Protein AF-A0A849T4W8-F1 (afdb_monomer_lite)

Radius of gyration: 23.75 Å; chains: 1; bounding box: 64×42×55 Å

Sequence (169 aa):
MDAIVKYGEIEFFDPSFKLNGLTSVKRKVVLNILEISTTGEVAEKDRLHWILLTSLPLKNFGDASRVIDYYKKR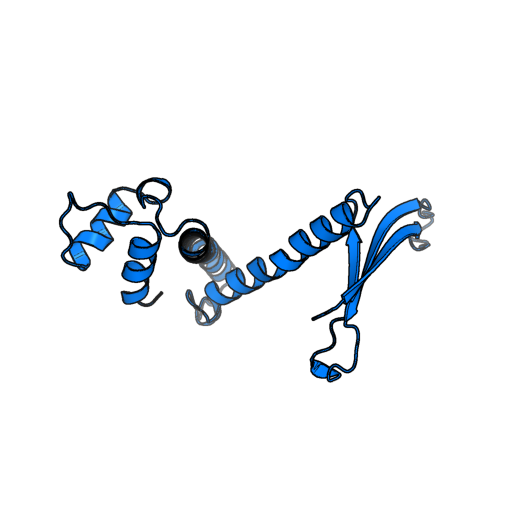WHIENYFKILKDGGCKVERASLRTFERLEKYITLFSVIAWRIYYVKHLAEAAPDEDSSLSFSEEESLVLKIENKISDDQRITIREFYDLSLRWGL

Structure (mmCIF, N/CA/C/O backbone):
data_AF-A0A849T4W8-F1
#
_entry.id   AF-A0A849T4W8-F1
#
loop_
_atom_site.group_PDB
_atom_site.id
_atom_site.type_symbol
_atom_site.label_atom_id
_atom_site.label_alt_id
_atom_site.label_comp_id
_atom_site.label_asym_id
_atom_site.label_entity_id
_atom_site.label_seq_id
_atom_site.pdbx_PDB_ins_code
_atom_site.Cartn_x
_atom_site.Cartn_y
_atom_site.Cartn_z
_atom_site.occupancy
_atom_site.B_iso_or_equiv
_atom_site.auth_seq_id
_atom_site.auth_comp_id
_atom_site.auth_asym_id
_atom_site.auth_atom_id
_atom_site.pdbx_PDB_model_num
ATOM 1 N N . MET A 1 1 ? -9.593 -5.282 -21.339 1.00 56.25 1 MET A N 1
ATOM 2 C CA . MET A 1 1 ? -8.701 -4.237 -21.874 1.00 56.25 1 MET A CA 1
ATOM 3 C C . MET A 1 1 ? -7.449 -4.969 -22.272 1.00 56.25 1 MET A C 1
ATOM 5 O O . MET A 1 1 ? -6.781 -5.508 -21.396 1.00 56.25 1 MET A O 1
ATOM 9 N N . ASP A 1 2 ? -7.233 -5.109 -23.570 1.00 78.56 2 ASP A N 1
ATOM 10 C CA . ASP A 1 2 ? -6.113 -5.890 -24.073 1.00 78.56 2 ASP A CA 1
ATOM 11 C C . ASP A 1 2 ? -4.862 -5.005 -24.075 1.00 78.56 2 ASP A C 1
ATOM 13 O O . ASP A 1 2 ? -4.926 -3.796 -24.317 1.00 78.56 2 ASP A O 1
ATOM 17 N N . ALA A 1 3 ? -3.728 -5.593 -23.710 1.00 86.06 3 ALA A N 1
ATOM 18 C CA . ALA A 1 3 ? -2.453 -4.899 -23.626 1.00 86.06 3 ALA A CA 1
ATOM 19 C C . ALA A 1 3 ? -1.373 -5.742 -24.300 1.00 86.06 3 ALA A C 1
ATOM 21 O O . ALA A 1 3 ? -1.336 -6.963 -24.146 1.00 86.06 3 ALA A O 1
ATOM 22 N N . ILE A 1 4 ? -0.484 -5.083 -25.038 1.00 92.62 4 ILE A N 1
ATOM 23 C CA . ILE A 1 4 ? 0.730 -5.707 -25.559 1.00 92.62 4 ILE A CA 1
ATOM 24 C C . ILE A 1 4 ? 1.813 -5.571 -24.506 1.00 92.62 4 ILE A C 1
ATOM 26 O O . ILE A 1 4 ? 1.997 -4.505 -23.922 1.00 92.62 4 ILE A O 1
ATOM 30 N N . VAL A 1 5 ? 2.548 -6.659 -24.306 1.00 94.44 5 VAL A N 1
ATOM 31 C CA . VAL A 1 5 ? 3.686 -6.723 -23.398 1.00 94.44 5 VAL A CA 1
ATOM 32 C C . VAL A 1 5 ? 4.922 -7.096 -24.205 1.00 94.44 5 VAL A C 1
ATOM 34 O O . VAL A 1 5 ? 4.948 -8.139 -24.858 1.00 94.44 5 VAL A O 1
ATOM 37 N N . LYS A 1 6 ? 5.951 -6.253 -24.156 1.00 94.75 6 LYS A N 1
ATOM 38 C CA . LYS A 1 6 ? 7.270 -6.512 -24.743 1.00 94.75 6 LYS A CA 1
ATOM 39 C C . LYS A 1 6 ? 8.306 -6.505 -23.638 1.00 94.75 6 LYS A C 1
ATOM 41 O O . LYS A 1 6 ? 8.272 -5.635 -22.775 1.00 94.75 6 LYS A O 1
ATOM 46 N N . TYR A 1 7 ? 9.236 -7.444 -23.674 1.00 95.44 7 TYR A N 1
ATOM 47 C CA . TYR A 1 7 ? 10.303 -7.513 -22.690 1.00 95.44 7 TYR A CA 1
ATOM 48 C C . TYR A 1 7 ? 11.639 -7.855 -23.330 1.00 95.44 7 TYR A C 1
ATOM 50 O O . TYR A 1 7 ? 11.696 -8.488 -24.384 1.00 95.44 7 TYR A O 1
ATOM 58 N N . GLY A 1 8 ? 12.710 -7.429 -22.675 1.00 93.81 8 GLY A N 1
ATOM 59 C CA . GLY A 1 8 ? 14.074 -7.684 -23.104 1.00 93.81 8 GLY A CA 1
ATOM 60 C C . GLY A 1 8 ? 15.080 -7.222 -22.063 1.00 93.81 8 GLY A C 1
ATOM 61 O O . GLY A 1 8 ? 14.730 -6.936 -20.918 1.00 93.81 8 GLY A O 1
ATOM 62 N N . GLU A 1 9 ? 16.328 -7.125 -22.489 1.00 94.56 9 GLU A N 1
ATOM 63 C CA . GLU A 1 9 ? 17.444 -6.668 -21.673 1.00 94.56 9 GLU A CA 1
ATOM 64 C C . GLU A 1 9 ? 17.994 -5.364 -22.256 1.00 94.56 9 GLU A C 1
ATOM 66 O O . GLU A 1 9 ? 18.007 -5.170 -23.474 1.00 94.56 9 GLU A O 1
ATOM 71 N N . ILE A 1 10 ? 18.418 -4.454 -21.386 1.00 93.44 10 ILE A N 1
ATOM 72 C CA . ILE A 1 10 ? 19.036 -3.190 -21.764 1.00 93.44 10 ILE A CA 1
ATOM 73 C C . ILE A 1 10 ? 20.317 -2.972 -20.962 1.00 93.44 10 ILE A C 1
ATOM 75 O O . ILE A 1 10 ? 20.408 -3.273 -19.769 1.00 93.44 10 ILE A O 1
ATOM 79 N N . GLU A 1 11 ? 21.316 -2.418 -21.638 1.00 91.25 11 GLU A N 1
ATOM 80 C CA . GLU A 1 11 ? 22.611 -2.104 -21.055 1.00 91.25 11 GLU A CA 1
ATOM 81 C C . GLU A 1 11 ? 22.727 -0.597 -20.818 1.00 91.25 11 GLU A C 1
ATOM 83 O O . GLU A 1 11 ? 22.604 0.210 -21.740 1.00 91.25 11 GLU A O 1
ATOM 88 N N . PHE A 1 12 ? 22.999 -0.219 -19.573 1.00 86.19 12 PHE A N 1
ATOM 89 C CA . PHE A 1 12 ? 23.328 1.138 -19.169 1.00 86.19 12 PHE A CA 1
ATOM 90 C C . PHE A 1 12 ? 24.830 1.269 -18.943 1.00 86.19 12 PHE A C 1
ATOM 92 O O . PHE A 1 12 ? 25.488 0.387 -18.382 1.00 86.19 12 PHE A O 1
ATOM 99 N N . PHE A 1 13 ? 25.363 2.417 -19.340 1.00 82.69 13 PHE A N 1
ATOM 100 C CA . PHE A 1 13 ? 26.735 2.810 -19.061 1.00 82.69 13 PHE A CA 1
ATOM 101 C C . PHE A 1 13 ? 26.709 4.000 -18.112 1.00 82.69 13 PHE A C 1
ATOM 103 O O . PHE A 1 13 ? 25.907 4.916 -18.311 1.00 82.69 13 PHE A O 1
ATOM 110 N N . ASP A 1 14 ? 27.589 3.998 -17.106 1.00 76.12 14 ASP A N 1
ATOM 111 C CA . ASP A 1 14 ? 27.761 5.167 -16.242 1.00 76.12 14 ASP A CA 1
ATOM 112 C C . ASP A 1 14 ? 27.996 6.418 -17.119 1.00 76.12 14 ASP A C 1
ATOM 114 O O . ASP A 1 14 ? 28.856 6.388 -18.015 1.00 76.12 14 ASP A O 1
ATOM 118 N N . PRO A 1 15 ? 27.246 7.515 -16.896 1.00 70.50 15 PRO A N 1
ATOM 119 C CA . PRO A 1 15 ? 27.478 8.759 -17.610 1.00 70.50 15 PRO A CA 1
ATOM 120 C C . PRO A 1 15 ? 28.912 9.230 -17.353 1.00 70.50 15 PRO A C 1
ATOM 122 O O . PRO A 1 15 ? 29.388 9.271 -16.217 1.00 70.50 15 PRO A O 1
ATOM 125 N N . SER A 1 16 ? 29.631 9.551 -18.426 1.00 67.19 16 SER A N 1
ATOM 126 C CA . SER A 1 16 ? 31.029 9.956 -18.328 1.00 67.19 16 SER A CA 1
ATOM 127 C C . SER A 1 16 ? 31.132 11.337 -17.688 1.00 67.19 16 SER A C 1
ATOM 129 O O . SER A 1 16 ? 30.749 12.327 -18.311 1.00 67.19 16 SER A O 1
ATOM 131 N N . PHE A 1 17 ? 31.708 11.415 -16.490 1.00 64.25 17 PHE A N 1
ATOM 132 C CA . PHE A 1 17 ? 31.998 12.685 -15.828 1.00 64.25 17 PHE A CA 1
ATOM 133 C C . PHE A 1 17 ? 33.484 12.787 -15.471 1.00 64.25 17 PHE A C 1
ATOM 135 O O . PHE A 1 17 ? 34.109 11.817 -15.038 1.00 64.25 17 PHE A O 1
ATOM 142 N N . LYS A 1 18 ? 34.055 13.982 -15.664 1.00 58.72 18 LYS A N 1
ATOM 143 C CA . LYS A 1 18 ? 35.391 14.352 -15.178 1.00 58.72 18 LYS A CA 1
ATOM 144 C C . LYS A 1 18 ? 35.219 15.274 -13.976 1.00 58.72 18 LYS A C 1
ATOM 146 O O . LYS A 1 18 ? 34.715 16.381 -14.132 1.00 58.72 18 LYS A O 1
ATOM 151 N N . LEU A 1 19 ? 35.650 14.831 -12.799 1.00 56.28 19 LEU A N 1
ATOM 152 C CA . LEU A 1 19 ? 35.635 15.623 -11.566 1.00 56.28 19 LEU A CA 1
ATOM 153 C C . LEU A 1 19 ? 37.052 15.620 -10.987 1.00 56.28 19 LEU A C 1
ATOM 155 O O . LEU A 1 19 ? 37.582 14.557 -10.688 1.00 56.28 19 LEU A O 1
ATOM 159 N N . ASN A 1 20 ? 37.685 16.796 -10.892 1.00 57.88 20 ASN A N 1
ATOM 160 C CA . ASN A 1 20 ? 39.007 17.018 -10.281 1.00 57.88 20 ASN A CA 1
ATOM 161 C C . ASN A 1 20 ? 40.064 15.932 -10.579 1.00 57.88 20 ASN A C 1
ATOM 163 O O . ASN A 1 20 ? 40.675 15.378 -9.671 1.00 57.88 20 ASN A O 1
ATOM 167 N N . GLY A 1 21 ? 40.268 15.601 -11.859 1.00 62.53 21 GLY A N 1
ATOM 168 C CA . GLY A 1 21 ? 41.302 14.644 -12.281 1.00 62.53 21 GLY A CA 1
ATOM 169 C C . GLY A 1 21 ? 40.968 13.164 -12.046 1.00 62.53 21 GLY A C 1
ATOM 170 O O . GLY A 1 21 ? 41.719 12.302 -12.495 1.00 62.53 21 GLY A O 1
ATOM 171 N N . LEU A 1 22 ? 39.828 12.849 -11.427 1.00 59.78 22 LEU A N 1
ATOM 172 C CA . LEU A 1 22 ? 39.307 11.490 -11.326 1.00 59.78 22 LEU A CA 1
ATOM 173 C C . LEU A 1 22 ? 38.474 11.179 -12.574 1.00 59.78 22 LEU A C 1
ATOM 175 O O . LEU A 1 22 ? 37.509 11.875 -12.903 1.00 59.78 22 LEU A O 1
ATOM 179 N N . THR A 1 23 ? 38.871 10.127 -13.289 1.00 60.97 23 THR A N 1
ATOM 180 C CA . THR A 1 23 ? 38.085 9.577 -14.399 1.00 60.97 23 THR A CA 1
ATOM 181 C C . THR A 1 23 ? 37.092 8.575 -13.824 1.00 60.97 23 THR A C 1
ATOM 183 O O . THR A 1 23 ? 37.500 7.634 -13.145 1.00 60.97 23 THR A O 1
ATOM 186 N N . SER A 1 24 ? 35.795 8.762 -14.083 1.00 65.19 24 SER A N 1
ATOM 187 C CA . SER A 1 24 ? 34.770 7.793 -13.686 1.00 65.19 24 SER A CA 1
ATOM 188 C C . SER A 1 24 ? 35.056 6.427 -14.321 1.00 65.19 24 SER A C 1
ATOM 190 O O . SER A 1 24 ? 35.212 6.334 -15.542 1.00 65.19 24 SER A O 1
ATOM 192 N N . VAL A 1 25 ? 35.088 5.361 -13.519 1.00 69.38 25 VAL A N 1
ATOM 193 C CA . VAL A 1 25 ? 35.129 3.989 -14.042 1.00 69.38 25 VAL A CA 1
ATOM 194 C C . VAL A 1 25 ? 33.832 3.748 -14.811 1.00 69.38 25 VAL A C 1
ATOM 196 O O . VAL A 1 25 ? 32.754 3.865 -14.234 1.00 69.38 25 VAL A O 1
ATOM 199 N N . LYS A 1 26 ? 33.918 3.423 -16.108 1.00 71.19 26 LYS A N 1
ATOM 200 C CA . LYS A 1 26 ? 32.740 3.060 -16.908 1.00 71.19 26 LYS A CA 1
ATOM 201 C C . LYS A 1 26 ? 32.188 1.730 -16.403 1.00 71.19 26 LYS A C 1
ATOM 203 O O . LYS A 1 26 ? 32.635 0.670 -16.837 1.00 71.19 26 LYS A O 1
ATOM 208 N N . ARG A 1 27 ? 31.238 1.774 -15.472 1.00 78.12 27 ARG A N 1
ATOM 209 C CA . ARG A 1 27 ? 30.510 0.578 -15.051 1.00 78.12 27 ARG A CA 1
ATOM 210 C C . ARG A 1 27 ? 29.399 0.298 -16.051 1.00 78.12 27 ARG A C 1
ATOM 212 O O . ARG A 1 27 ? 28.686 1.205 -16.481 1.00 78.12 27 ARG A O 1
ATOM 219 N N . LYS A 1 28 ? 29.305 -0.973 -16.430 1.00 85.44 28 LYS A N 1
ATOM 220 C CA . LYS A 1 28 ? 28.220 -1.524 -17.233 1.00 85.44 28 LYS A CA 1
ATOM 221 C C . LYS A 1 28 ? 27.178 -2.082 -16.271 1.00 85.44 28 LYS A C 1
ATOM 223 O O . LYS A 1 28 ? 27.513 -2.924 -15.440 1.00 85.44 28 LYS A O 1
ATOM 228 N N . VAL A 1 29 ? 25.943 -1.612 -16.381 1.00 89.94 29 VAL A N 1
ATOM 229 C CA . VAL A 1 29 ? 24.806 -2.108 -15.603 1.00 89.94 29 VAL A CA 1
ATOM 230 C C . VAL A 1 29 ? 23.792 -2.682 -16.574 1.00 89.94 29 VAL A C 1
ATOM 232 O O . VAL A 1 29 ? 23.327 -1.990 -17.471 1.00 89.94 29 VAL A O 1
ATOM 235 N N . VAL A 1 30 ? 23.466 -3.955 -16.404 1.00 91.00 30 VAL A N 1
ATOM 236 C CA . VAL A 1 30 ? 22.495 -4.659 -17.241 1.00 91.00 30 VAL A CA 1
ATOM 237 C C . VAL A 1 30 ? 21.202 -4.803 -16.448 1.00 91.00 30 VAL A C 1
ATOM 239 O O . VAL A 1 30 ? 21.235 -5.247 -15.299 1.00 91.00 30 VAL A O 1
ATOM 242 N N . LEU A 1 31 ? 20.080 -4.390 -17.035 1.00 95.00 31 LEU A N 1
ATOM 243 C CA . LEU A 1 31 ? 18.750 -4.500 -16.437 1.00 95.00 31 LEU A CA 1
ATOM 244 C C . LEU A 1 31 ? 17.772 -5.099 -17.439 1.00 95.00 31 LEU A C 1
ATOM 246 O O . LEU A 1 31 ? 17.918 -4.940 -18.648 1.00 95.00 31 LEU A O 1
ATOM 250 N N . ASN A 1 32 ? 16.721 -5.719 -16.921 1.00 96.50 32 ASN A N 1
ATOM 251 C CA . ASN A 1 32 ? 15.592 -6.120 -17.737 1.00 96.50 32 ASN A CA 1
ATOM 252 C C . ASN A 1 32 ? 14.652 -4.930 -17.936 1.00 96.50 32 ASN A C 1
ATOM 254 O O . ASN A 1 32 ? 14.451 -4.113 -17.032 1.00 96.50 32 ASN A O 1
ATOM 258 N N . ILE A 1 33 ? 14.068 -4.846 -19.124 1.00 96.88 33 ILE A N 1
ATOM 259 C CA . ILE A 1 33 ? 13.093 -3.831 -19.505 1.00 96.88 33 ILE A CA 1
ATOM 260 C C . ILE A 1 33 ? 11.788 -4.498 -19.922 1.00 96.88 33 ILE A C 1
ATOM 262 O O . ILE A 1 33 ? 11.778 -5.530 -20.593 1.00 96.88 33 ILE A O 1
ATOM 266 N N . LEU A 1 34 ? 10.685 -3.884 -19.517 1.00 96.81 34 LEU A N 1
ATOM 267 C CA . LEU A 1 34 ? 9.332 -4.298 -19.831 1.00 96.81 34 LEU A CA 1
ATOM 268 C C . LEU A 1 34 ? 8.539 -3.079 -20.305 1.00 96.81 34 LEU A C 1
ATOM 270 O O . LEU A 1 34 ? 8.387 -2.112 -19.565 1.00 96.81 34 LEU A O 1
ATOM 274 N N . GLU A 1 35 ? 8.013 -3.136 -21.520 1.00 96.44 35 GLU A N 1
ATOM 275 C CA . GLU A 1 35 ? 7.088 -2.147 -22.063 1.00 96.44 35 GLU A CA 1
ATOM 276 C C . GLU A 1 35 ? 5.686 -2.760 -22.114 1.00 96.44 35 GLU A C 1
ATOM 278 O O . GLU A 1 35 ? 5.505 -3.838 -22.689 1.00 96.44 35 GLU A O 1
ATOM 283 N N . ILE A 1 36 ? 4.692 -2.080 -21.535 1.00 95.38 36 ILE A N 1
ATOM 284 C CA . ILE A 1 36 ? 3.286 -2.432 -21.739 1.00 95.38 36 ILE A CA 1
ATOM 285 C C . ILE A 1 36 ? 2.487 -1.250 -22.272 1.00 95.38 36 ILE A C 1
ATOM 287 O O . ILE A 1 36 ? 2.600 -0.126 -21.782 1.00 95.38 36 ILE A O 1
ATOM 291 N N . SER A 1 37 ? 1.672 -1.517 -23.286 1.00 94.12 37 SER A N 1
ATOM 292 C CA . SER A 1 37 ? 0.822 -0.527 -23.943 1.00 94.12 37 SER A CA 1
ATOM 293 C C . SER A 1 37 ? -0.570 -1.085 -24.210 1.00 94.12 37 SER A C 1
ATOM 295 O O . SER A 1 37 ? -0.742 -2.266 -24.513 1.00 94.12 37 SER A O 1
ATOM 297 N N . THR A 1 38 ? -1.578 -0.226 -24.081 1.00 93.38 38 THR A N 1
ATOM 298 C CA . THR A 1 38 ? -2.973 -0.569 -24.406 1.00 93.38 38 THR A CA 1
ATOM 299 C C . THR A 1 38 ? -3.130 -0.830 -25.904 1.00 93.38 38 THR A C 1
ATOM 301 O O . THR A 1 38 ? -2.545 -0.107 -26.713 1.00 93.38 38 THR A O 1
ATOM 304 N N . THR A 1 39 ? -3.941 -1.819 -26.286 1.00 87.06 39 THR A N 1
ATOM 305 C CA . THR A 1 39 ? -4.307 -2.070 -27.689 1.00 87.06 39 THR A CA 1
ATOM 306 C C . THR A 1 39 ? -5.720 -1.603 -28.031 1.00 87.06 39 THR A C 1
ATOM 308 O O . THR A 1 39 ? -6.575 -1.441 -27.161 1.00 87.06 39 THR A O 1
ATOM 311 N N . GLY A 1 40 ? -5.967 -1.406 -29.3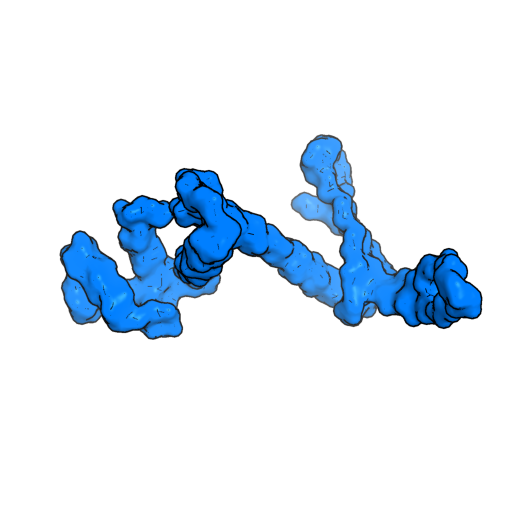30 1.00 83.38 40 GLY A N 1
ATOM 312 C CA . GLY A 1 40 ? -7.272 -1.017 -29.868 1.00 83.38 40 GLY A CA 1
ATOM 313 C C . GLY A 1 40 ? -7.567 0.483 -29.792 1.00 83.38 40 GLY A C 1
ATOM 314 O O . GLY A 1 40 ? -6.719 1.303 -29.428 1.00 83.38 40 GLY A O 1
ATOM 315 N N . GLU A 1 41 ? -8.791 0.851 -30.169 1.00 81.94 41 GLU A N 1
ATOM 316 C CA . GLU A 1 41 ? -9.271 2.234 -30.128 1.00 81.94 41 GLU A CA 1
ATOM 317 C C . GLU A 1 41 ? -9.740 2.604 -28.719 1.00 81.94 41 GLU A C 1
ATOM 319 O O . GLU A 1 41 ? -10.923 2.577 -28.388 1.00 81.94 41 GLU A O 1
ATOM 324 N N . VAL A 1 42 ? -8.775 2.949 -27.869 1.00 85.06 42 VAL A N 1
ATOM 325 C CA . VAL A 1 42 ? -9.025 3.554 -26.557 1.00 85.06 42 VAL A CA 1
ATOM 326 C C . VAL A 1 42 ? -8.778 5.057 -26.648 1.00 85.06 42 VAL A C 1
ATOM 328 O O . VAL A 1 42 ? -7.799 5.490 -27.274 1.00 85.06 42 VAL A O 1
ATOM 331 N N . ALA A 1 43 ? -9.668 5.842 -26.028 1.00 86.25 43 ALA A N 1
ATOM 332 C CA . ALA A 1 43 ? -9.521 7.288 -25.904 1.00 86.25 43 ALA A CA 1
ATOM 333 C C . ALA A 1 43 ? -8.145 7.625 -25.318 1.00 86.25 43 ALA A C 1
ATOM 335 O O . ALA A 1 43 ? -7.674 6.957 -24.403 1.00 86.25 43 ALA A O 1
ATOM 336 N N . GLU A 1 44 ? -7.494 8.662 -25.838 1.00 84.69 44 GLU A N 1
ATOM 337 C CA . GLU A 1 44 ? -6.100 8.979 -25.503 1.00 84.69 44 GLU A CA 1
ATOM 338 C C . GLU A 1 44 ? -5.853 9.108 -23.992 1.00 84.69 44 GLU A C 1
ATOM 340 O O . GLU A 1 44 ? -4.877 8.569 -23.481 1.00 84.69 44 GLU A O 1
ATOM 345 N N . LYS A 1 45 ? -6.794 9.722 -23.265 1.00 88.69 45 LYS A N 1
ATOM 346 C CA . LYS A 1 45 ? -6.746 9.887 -21.802 1.00 88.69 45 LYS A CA 1
ATOM 347 C C . LYS A 1 45 ? -6.727 8.568 -21.011 1.00 88.69 45 LYS A C 1
ATOM 349 O O . LYS A 1 45 ? -6.291 8.558 -19.867 1.00 88.69 45 LYS A O 1
ATOM 354 N N . ASP A 1 46 ? -7.219 7.487 -21.610 1.00 86.62 46 ASP A N 1
ATOM 355 C CA . ASP A 1 46 ? -7.366 6.171 -20.985 1.00 86.62 46 ASP A CA 1
ATOM 356 C C . ASP A 1 46 ? -6.295 5.185 -21.496 1.00 86.62 46 ASP A C 1
ATOM 358 O O . ASP A 1 46 ? -6.270 4.020 -21.095 1.00 86.62 46 ASP A O 1
ATOM 362 N N . ARG A 1 47 ? -5.388 5.628 -22.385 1.00 89.44 47 ARG A N 1
ATOM 363 C CA . ARG A 1 47 ? -4.288 4.795 -22.883 1.00 89.44 47 ARG A CA 1
ATOM 364 C C . ARG A 1 47 ? -3.216 4.632 -21.814 1.00 89.44 47 ARG A C 1
ATOM 366 O O . ARG A 1 47 ? -2.548 5.580 -21.415 1.00 89.44 47 ARG A O 1
ATOM 373 N N . LEU A 1 48 ? -2.992 3.386 -21.416 1.00 91.19 48 LEU A N 1
ATOM 374 C CA . LEU A 1 48 ? -1.867 3.002 -20.578 1.00 91.19 48 LEU A CA 1
ATOM 375 C C . LEU A 1 48 ? -0.608 2.811 -21.427 1.00 91.19 48 LEU A C 1
ATOM 377 O O . LEU A 1 48 ? -0.641 2.051 -22.400 1.00 91.19 48 LEU A O 1
ATOM 381 N N . HIS A 1 49 ? 0.499 3.429 -21.015 1.00 94.19 49 HIS A N 1
ATOM 382 C CA . HIS A 1 49 ? 1.845 3.137 -21.511 1.00 94.19 49 HIS A CA 1
ATOM 383 C C . HIS A 1 49 ? 2.831 3.142 -20.343 1.00 94.19 49 HIS A C 1
ATOM 385 O O . HIS A 1 49 ? 3.028 4.167 -19.692 1.00 94.19 49 HIS A O 1
ATOM 391 N N . TRP A 1 50 ? 3.415 1.984 -20.047 1.00 96.25 50 TRP A N 1
ATOM 392 C CA . TRP A 1 50 ? 4.395 1.802 -18.978 1.00 96.25 50 TRP A CA 1
ATOM 393 C C . TRP A 1 50 ? 5.698 1.257 -19.544 1.00 96.25 50 TRP A C 1
ATOM 395 O O . TRP A 1 50 ? 5.689 0.285 -20.294 1.00 96.25 50 TRP A O 1
ATOM 405 N N . ILE A 1 51 ? 6.815 1.843 -19.117 1.00 96.62 51 ILE A N 1
ATOM 406 C CA . ILE A 1 51 ? 8.162 1.310 -19.327 1.00 96.62 51 ILE A CA 1
ATOM 407 C C . ILE A 1 51 ? 8.760 1.060 -17.947 1.00 96.62 51 ILE A C 1
ATOM 409 O O . ILE A 1 51 ? 8.959 1.991 -17.167 1.00 96.62 51 ILE A O 1
ATOM 413 N N . LEU A 1 52 ? 9.012 -0.205 -17.633 1.00 97.00 52 LEU A N 1
ATOM 414 C CA . LEU A 1 52 ? 9.492 -0.656 -16.336 1.00 97.00 52 LEU A CA 1
ATOM 415 C C . LEU A 1 52 ? 10.895 -1.238 -16.488 1.00 97.00 52 LEU A C 1
ATOM 417 O O . LEU A 1 52 ? 11.122 -2.121 -17.312 1.00 97.00 52 LEU A O 1
ATOM 421 N N . LEU A 1 53 ? 11.823 -0.759 -15.664 1.00 96.56 53 LEU A N 1
ATOM 422 C CA . LEU A 1 53 ? 13.159 -1.331 -15.518 1.00 96.56 53 LEU A CA 1
ATOM 423 C C . LEU A 1 53 ? 13.191 -2.190 -14.258 1.00 96.56 53 LEU A C 1
ATOM 425 O O . LEU A 1 53 ? 12.689 -1.780 -13.210 1.00 96.56 53 LEU A O 1
ATOM 429 N N . THR A 1 54 ? 13.774 -3.381 -14.346 1.00 95.94 54 THR A N 1
ATOM 430 C CA . THR A 1 54 ? 13.820 -4.315 -13.221 1.00 95.94 54 THR A CA 1
ATOM 431 C C . THR A 1 54 ? 15.089 -5.157 -13.221 1.00 95.94 54 THR A C 1
ATOM 433 O O . THR A 1 54 ? 15.632 -5.506 -14.266 1.00 95.94 54 THR A O 1
ATOM 436 N N . SER A 1 55 ? 15.561 -5.503 -12.026 1.00 95.06 55 SER A N 1
ATOM 437 C CA . SER A 1 55 ? 16.607 -6.509 -11.820 1.00 95.06 55 SER A CA 1
ATOM 438 C C . SER A 1 55 ? 16.045 -7.931 -11.713 1.00 95.06 55 SER A C 1
ATOM 440 O O . SER A 1 55 ? 16.812 -8.891 -11.652 1.00 95.06 55 SER A O 1
ATOM 442 N N . LEU A 1 56 ? 14.716 -8.089 -11.672 1.00 95.81 56 LEU A N 1
ATOM 443 C CA . LEU A 1 56 ? 14.072 -9.398 -11.597 1.00 95.81 56 LEU A CA 1
ATOM 444 C C . LEU A 1 56 ? 14.266 -10.174 -12.908 1.00 95.81 56 LEU A C 1
ATOM 446 O O . LEU A 1 56 ? 14.244 -9.552 -13.971 1.00 95.81 56 LEU A O 1
ATOM 450 N N . PRO A 1 57 ? 14.414 -11.513 -12.865 1.00 93.19 57 PRO A N 1
ATOM 451 C CA . PRO A 1 57 ? 14.502 -12.331 -14.072 1.00 93.19 57 PRO A CA 1
ATOM 452 C C . PRO A 1 57 ? 13.291 -12.125 -14.987 1.00 93.19 57 PRO A C 1
ATOM 454 O O . PRO A 1 57 ? 12.162 -12.092 -14.500 1.00 93.19 57 PRO A O 1
ATOM 457 N N . LEU A 1 58 ? 13.530 -12.021 -16.298 1.00 94.69 58 LEU A N 1
ATOM 458 C CA . LEU A 1 58 ? 12.496 -11.727 -17.292 1.00 94.69 58 LEU A CA 1
ATOM 459 C C . LEU A 1 58 ? 12.671 -12.597 -18.548 1.00 94.69 58 LEU A C 1
ATOM 461 O O . LEU A 1 58 ? 13.064 -12.115 -19.607 1.00 94.69 58 LEU A O 1
ATOM 465 N N . LYS A 1 59 ? 12.440 -13.912 -18.420 1.00 92.50 59 LYS A N 1
ATOM 466 C CA . LYS A 1 59 ? 12.719 -14.883 -19.499 1.00 92.50 59 LYS A CA 1
ATOM 467 C C . LYS A 1 59 ? 11.490 -15.244 -20.326 1.00 92.50 59 LYS A C 1
ATOM 469 O O . LYS A 1 59 ? 11.613 -15.660 -21.475 1.00 92.50 59 LYS A O 1
ATOM 474 N N . ASN A 1 60 ? 10.308 -15.139 -19.734 1.00 94.38 60 ASN A N 1
ATOM 475 C CA . ASN A 1 60 ? 9.046 -15.520 -20.353 1.00 94.38 60 ASN A CA 1
ATOM 476 C C . ASN A 1 60 ? 7.919 -14.571 -19.924 1.00 94.38 60 ASN A C 1
ATOM 478 O O . ASN A 1 60 ? 8.076 -13.743 -19.026 1.00 94.38 60 ASN A O 1
ATOM 482 N N . PHE A 1 61 ? 6.754 -14.726 -20.548 1.00 93.44 61 PHE A N 1
ATOM 483 C CA . PHE A 1 61 ? 5.578 -13.920 -20.236 1.00 93.44 61 PHE A CA 1
ATOM 484 C C . PHE A 1 61 ? 5.113 -14.046 -18.772 1.00 93.44 61 PHE A C 1
ATOM 486 O O . PHE A 1 61 ? 4.648 -13.068 -18.195 1.00 93.44 61 PHE A O 1
ATOM 493 N N . GLY A 1 62 ? 5.269 -15.213 -18.139 1.00 95.44 62 GLY A N 1
ATOM 494 C CA . GLY A 1 62 ? 4.927 -15.400 -16.725 1.00 95.44 62 GLY A CA 1
ATOM 495 C C . GLY A 1 62 ? 5.788 -14.541 -15.794 1.00 95.44 62 GLY A C 1
ATOM 496 O O . GLY A 1 62 ? 5.277 -13.944 -14.847 1.00 95.44 62 GLY A O 1
ATOM 497 N N . ASP A 1 63 ? 7.079 -14.405 -16.101 1.00 95.94 63 ASP A N 1
ATOM 498 C CA . ASP A 1 63 ? 7.966 -13.484 -15.387 1.00 95.94 63 ASP A CA 1
ATOM 499 C C . ASP A 1 63 ? 7.543 -12.024 -15.591 1.00 95.94 63 ASP A C 1
ATOM 501 O O . ASP A 1 63 ? 7.479 -11.257 -14.628 1.00 95.94 63 ASP A O 1
ATOM 505 N N . ALA A 1 64 ? 7.186 -11.653 -16.824 1.00 95.38 64 ALA A N 1
ATOM 506 C CA . ALA A 1 64 ? 6.681 -10.319 -17.136 1.00 95.38 64 ALA A CA 1
ATOM 507 C C . ALA A 1 64 ? 5.397 -10.001 -16.360 1.00 95.38 64 ALA A C 1
ATOM 509 O O . ALA A 1 64 ? 5.303 -8.944 -15.737 1.00 95.38 64 ALA A O 1
ATOM 510 N N . SER A 1 65 ? 4.451 -10.943 -16.309 1.00 95.00 65 SER A N 1
ATOM 511 C CA . SER A 1 65 ? 3.226 -10.816 -15.514 1.00 95.00 65 SER A CA 1
ATOM 512 C C . SER A 1 65 ? 3.534 -10.578 -14.036 1.00 95.00 65 SER A C 1
ATOM 514 O O . SER A 1 65 ? 2.943 -9.691 -13.425 1.00 95.00 65 SER A O 1
ATOM 516 N N . ARG A 1 66 ? 4.513 -11.292 -13.464 1.00 96.38 66 ARG A N 1
ATOM 517 C CA . ARG A 1 66 ? 4.930 -11.099 -12.066 1.00 96.38 66 ARG A CA 1
ATOM 518 C C . ARG A 1 66 ? 5.449 -9.683 -11.809 1.00 96.38 66 ARG A C 1
ATOM 520 O O . ARG A 1 66 ? 5.085 -9.070 -10.807 1.00 96.38 66 ARG A O 1
ATOM 527 N N . VAL A 1 67 ? 6.284 -9.152 -12.706 1.00 96.81 67 VAL A N 1
ATOM 528 C CA . VAL A 1 67 ? 6.798 -7.773 -12.604 1.00 96.81 67 VAL A CA 1
ATOM 529 C C . VAL A 1 67 ? 5.650 -6.764 -12.664 1.00 96.81 67 VAL A C 1
ATOM 531 O O . VAL A 1 67 ? 5.612 -5.838 -11.854 1.00 96.81 67 VAL A O 1
ATOM 534 N N . ILE A 1 68 ? 4.682 -6.969 -13.563 1.00 95.44 68 ILE A N 1
ATOM 535 C CA . ILE A 1 68 ? 3.476 -6.132 -13.660 1.00 95.44 68 ILE A CA 1
ATOM 536 C C . ILE A 1 68 ? 2.678 -6.194 -12.355 1.00 95.44 68 ILE A C 1
ATOM 538 O O . ILE A 1 68 ? 2.296 -5.154 -11.822 1.00 95.44 68 ILE A O 1
ATOM 542 N N . ASP A 1 69 ? 2.470 -7.383 -11.791 1.00 95.25 69 ASP A N 1
ATOM 543 C CA . ASP A 1 69 ? 1.733 -7.563 -10.538 1.00 95.25 69 ASP A CA 1
ATOM 544 C C . ASP A 1 69 ? 2.438 -6.950 -9.326 1.00 95.25 69 ASP A C 1
ATOM 546 O O . ASP A 1 69 ? 1.775 -6.557 -8.361 1.00 95.25 69 ASP A O 1
ATOM 550 N N . TYR A 1 70 ? 3.767 -6.847 -9.343 1.00 95.50 70 TYR A N 1
ATOM 551 C CA . TYR A 1 70 ? 4.508 -6.060 -8.359 1.00 95.50 70 TYR A CA 1
ATOM 552 C C . TYR A 1 70 ? 4.359 -4.563 -8.606 1.00 95.50 70 TYR A C 1
ATOM 554 O O . TYR A 1 70 ? 4.086 -3.821 -7.667 1.00 95.50 70 TYR A O 1
ATOM 562 N N . TYR A 1 71 ? 4.461 -4.101 -9.850 1.00 95.81 71 TYR A N 1
ATOM 563 C CA . TYR A 1 71 ? 4.323 -2.678 -10.151 1.00 95.81 71 TYR A CA 1
ATOM 564 C C . TYR A 1 71 ? 2.910 -2.148 -9.866 1.00 95.81 71 TYR A C 1
ATOM 566 O O . TYR A 1 71 ? 2.757 -1.045 -9.346 1.00 95.81 71 TYR A O 1
ATOM 574 N N . LYS A 1 72 ? 1.868 -2.959 -10.087 1.00 93.75 72 LYS A N 1
ATOM 575 C CA . LYS A 1 72 ? 0.479 -2.633 -9.717 1.00 93.75 72 LYS A CA 1
ATOM 576 C C . LYS A 1 72 ? 0.315 -2.337 -8.223 1.00 93.75 72 LYS A C 1
ATOM 578 O O . LYS A 1 72 ? -0.530 -1.527 -7.852 1.00 93.75 72 LYS A O 1
ATOM 583 N N . LYS A 1 73 ? 1.157 -2.927 -7.367 1.00 93.62 73 LYS A N 1
ATOM 584 C CA . LYS A 1 73 ? 1.177 -2.672 -5.917 1.00 93.62 73 LYS A CA 1
ATOM 585 C C . LYS A 1 73 ? 1.786 -1.310 -5.552 1.00 93.62 73 LYS A C 1
ATOM 587 O O . LYS A 1 73 ? 1.656 -0.887 -4.407 1.00 93.62 73 LYS A O 1
ATOM 592 N N . ARG A 1 74 ? 2.395 -0.572 -6.494 1.00 94.81 74 ARG A N 1
ATOM 593 C CA . ARG A 1 74 ? 2.976 0.763 -6.240 1.00 94.81 74 ARG A CA 1
ATOM 594 C C . ARG A 1 74 ? 1.964 1.724 -5.614 1.00 94.81 74 ARG A C 1
ATOM 596 O O . ARG A 1 74 ? 2.340 2.514 -4.758 1.00 94.81 74 ARG A O 1
ATOM 603 N N . TRP A 1 75 ? 0.687 1.624 -5.984 1.00 92.12 75 TRP A N 1
ATOM 604 C CA . TRP A 1 75 ? -0.368 2.511 -5.483 1.00 92.12 75 TRP A CA 1
ATOM 605 C C . TRP A 1 75 ? -0.596 2.422 -3.963 1.00 92.12 75 TRP A C 1
ATOM 607 O O . TRP A 1 75 ? -1.105 3.361 -3.354 1.00 92.12 75 TRP A O 1
ATOM 617 N N . HIS A 1 76 ? -0.180 1.330 -3.310 1.00 93.50 76 HIS A N 1
ATOM 618 C CA . HIS A 1 76 ? -0.320 1.177 -1.859 1.00 93.50 76 HIS A CA 1
ATOM 619 C C . HIS A 1 76 ? 0.369 2.302 -1.071 1.00 93.50 76 HIS A C 1
ATOM 621 O O . HIS A 1 76 ? -0.179 2.758 -0.068 1.00 93.50 76 HIS A O 1
ATOM 627 N N . ILE A 1 77 ? 1.512 2.812 -1.548 1.00 94.25 77 ILE A N 1
ATOM 628 C CA . ILE A 1 77 ? 2.199 3.929 -0.882 1.00 94.25 77 ILE A CA 1
ATOM 629 C C . ILE A 1 77 ? 1.396 5.234 -0.971 1.00 94.25 77 ILE A C 1
ATOM 631 O O . ILE A 1 77 ? 1.391 6.027 -0.033 1.00 94.25 77 ILE A O 1
ATOM 635 N N . GLU A 1 78 ? 0.666 5.442 -2.068 1.00 94.38 78 GLU A N 1
ATOM 636 C CA . GLU A 1 78 ? -0.185 6.619 -2.253 1.00 94.38 78 GLU A CA 1
ATOM 637 C C . GLU A 1 78 ? -1.401 6.556 -1.327 1.00 94.38 78 GLU A C 1
ATOM 639 O O . GLU A 1 78 ? -1.746 7.550 -0.692 1.00 94.38 78 GLU A O 1
ATOM 644 N N . ASN A 1 79 ? -1.994 5.369 -1.161 1.00 92.62 79 ASN A N 1
ATOM 645 C CA . ASN A 1 79 ? -3.050 5.145 -0.174 1.00 92.62 79 ASN A CA 1
ATOM 646 C C . ASN A 1 79 ? -2.562 5.410 1.259 1.00 92.62 79 ASN A C 1
ATOM 648 O O . ASN A 1 79 ? -3.261 6.078 2.020 1.00 92.62 79 ASN A O 1
ATOM 652 N N . TYR A 1 80 ? -1.360 4.946 1.614 1.00 94.94 80 TYR A N 1
ATOM 653 C CA . TYR A 1 80 ? -0.745 5.248 2.908 1.00 94.94 80 TYR A CA 1
ATOM 654 C C . TYR A 1 80 ? -0.569 6.762 3.116 1.00 94.94 80 TYR A C 1
ATOM 656 O O . TYR A 1 80 ? -1.025 7.307 4.122 1.00 94.94 80 TYR A O 1
ATOM 664 N N . PHE A 1 81 ? 0.021 7.474 2.148 1.00 94.88 81 PHE A N 1
ATOM 665 C CA . PHE A 1 81 ? 0.207 8.923 2.264 1.00 94.88 81 PHE A CA 1
ATOM 666 C C . PHE A 1 81 ? -1.111 9.694 2.269 1.00 94.88 81 PHE A C 1
ATOM 668 O O . PHE A 1 81 ? -1.208 10.715 2.947 1.00 94.88 81 PHE A O 1
ATOM 675 N N . LYS A 1 82 ? -2.141 9.204 1.571 1.00 93.50 82 LYS A N 1
ATOM 676 C CA . LYS A 1 82 ? -3.487 9.774 1.638 1.00 93.50 82 LYS A CA 1
ATOM 677 C C . LYS A 1 82 ? -4.050 9.686 3.055 1.00 93.50 82 LYS A C 1
ATOM 679 O O . LYS A 1 82 ? -4.571 10.684 3.534 1.00 93.50 82 LYS A O 1
ATOM 684 N N . ILE A 1 83 ? -3.911 8.542 3.730 1.00 93.88 83 ILE A N 1
ATOM 685 C CA . ILE A 1 83 ? -4.349 8.361 5.126 1.00 93.88 83 ILE A CA 1
ATOM 686 C C . ILE A 1 83 ? -3.565 9.279 6.069 1.00 93.88 83 ILE A C 1
ATOM 688 O O . ILE A 1 83 ? -4.163 9.937 6.916 1.00 93.88 83 ILE A O 1
ATOM 692 N N . LEU A 1 84 ? -2.240 9.361 5.909 1.00 94.88 84 LEU A N 1
ATOM 693 C CA . LEU A 1 84 ? -1.389 10.210 6.747 1.00 94.88 84 LEU A CA 1
ATOM 694 C C . LEU A 1 84 ? -1.743 11.700 6.607 1.00 94.88 84 LEU A C 1
ATOM 696 O O . LEU A 1 84 ? -1.787 12.432 7.595 1.00 94.88 84 LEU A O 1
ATOM 700 N N . LYS A 1 85 ? -2.006 12.150 5.380 1.00 91.12 85 LYS A N 1
ATOM 701 C CA . LYS A 1 85 ? -2.393 13.526 5.059 1.00 91.12 85 LYS A CA 1
ATOM 702 C C . LYS A 1 85 ? -3.908 13.692 5.205 1.00 91.12 85 LYS A C 1
ATOM 704 O O . LYS A 1 85 ? -4.473 13.358 6.239 1.00 91.12 85 LYS A O 1
ATOM 709 N N . ASP A 1 86 ? -4.590 14.216 4.196 1.00 81.81 86 ASP A N 1
ATOM 710 C CA . ASP A 1 86 ? -5.975 14.678 4.321 1.00 81.81 86 ASP A CA 1
ATOM 711 C C . ASP A 1 86 ? -7.041 13.584 4.485 1.00 81.81 86 ASP A C 1
ATOM 713 O O . ASP A 1 86 ? -8.173 13.889 4.862 1.00 81.81 86 ASP A O 1
ATOM 717 N N . GLY A 1 87 ? -6.707 12.324 4.211 1.00 77.25 87 GLY A N 1
ATOM 718 C CA . GLY A 1 87 ? -7.645 11.202 4.204 1.00 77.25 87 GLY A CA 1
ATOM 719 C C . GLY A 1 87 ? -7.923 10.558 5.560 1.00 77.25 87 GLY A C 1
ATOM 720 O O . GLY A 1 87 ? -8.826 9.737 5.612 1.00 77.25 87 GLY A O 1
ATOM 721 N N . GLY A 1 88 ? -7.183 10.906 6.618 1.00 81.69 88 GLY A N 1
ATOM 722 C CA . GLY A 1 88 ? -7.385 10.350 7.963 1.00 81.69 88 GLY A CA 1
ATOM 723 C C . GLY A 1 88 ? -6.729 11.203 9.049 1.00 81.69 88 GLY A C 1
ATOM 724 O O . GLY A 1 88 ? -7.384 12.022 9.695 1.00 81.69 88 GLY A O 1
ATOM 725 N N . CYS A 1 89 ? -5.411 11.067 9.209 1.00 88.19 89 CYS A N 1
ATOM 726 C CA . CYS A 1 89 ? -4.638 11.699 10.283 1.00 88.19 89 CYS A CA 1
ATOM 727 C C . CYS A 1 89 ? -4.518 13.228 10.161 1.00 88.19 89 CYS A C 1
ATOM 729 O O . CYS A 1 89 ? -4.300 13.903 11.165 1.00 88.19 89 CYS A O 1
ATOM 731 N N . LYS A 1 90 ? -4.670 13.783 8.951 1.00 89.88 90 LYS A N 1
ATOM 732 C CA . LYS A 1 90 ? -4.687 15.229 8.654 1.00 89.88 90 LYS A CA 1
ATOM 733 C C . LYS A 1 90 ? -3.460 15.959 9.194 1.00 89.88 90 LYS A C 1
ATOM 735 O O . LYS A 1 90 ? -3.569 17.098 9.652 1.00 89.88 90 LYS A O 1
ATOM 740 N N . VAL A 1 91 ? -2.285 15.324 9.112 1.00 91.44 91 VAL A N 1
ATOM 741 C CA . VAL A 1 91 ? -1.064 15.850 9.748 1.00 91.44 91 VAL A CA 1
ATOM 742 C C . VAL A 1 91 ? -0.656 17.232 9.238 1.00 91.44 91 VAL A C 1
ATOM 744 O O . VAL A 1 91 ? -0.044 18.004 9.968 1.00 91.44 91 VAL A O 1
ATOM 747 N N . GLU A 1 92 ? -1.044 17.577 8.009 1.00 89.06 92 GLU A N 1
ATOM 748 C CA . GLU A 1 92 ? -0.747 18.866 7.374 1.00 89.06 92 GLU A CA 1
ATOM 749 C C . GLU A 1 92 ? -1.537 20.040 7.989 1.00 89.06 92 GLU A C 1
ATOM 751 O O . GLU A 1 92 ? -1.198 21.197 7.759 1.00 89.06 92 GLU A O 1
ATOM 756 N N . ARG A 1 93 ? -2.554 19.772 8.825 1.00 89.38 93 ARG A N 1
ATOM 757 C CA . ARG A 1 93 ? -3.320 20.807 9.548 1.00 89.38 93 ARG A CA 1
ATOM 758 C C . ARG A 1 93 ? -2.668 21.249 10.857 1.00 89.38 93 ARG A C 1
ATOM 760 O O . ARG A 1 93 ? -3.152 22.181 11.499 1.00 89.38 93 ARG A O 1
ATOM 767 N N . ALA A 1 94 ? -1.612 20.570 11.293 1.00 86.75 94 ALA A N 1
ATOM 768 C CA . ALA A 1 94 ? -0.952 20.884 12.548 1.00 86.75 94 ALA A CA 1
ATOM 769 C C . ALA A 1 94 ? -0.120 22.172 12.423 1.00 86.75 94 ALA A C 1
ATOM 771 O O . ALA A 1 94 ? 0.908 22.207 11.754 1.00 86.75 94 ALA A O 1
ATOM 772 N N . SER A 1 95 ? -0.517 23.229 13.133 1.00 86.88 95 SER A N 1
ATOM 773 C CA . SER A 1 95 ? 0.208 24.512 13.174 1.00 86.88 95 SER A CA 1
ATOM 774 C C . SER A 1 95 ? 1.389 24.495 14.158 1.00 86.88 95 SER A C 1
ATOM 776 O O . SER A 1 95 ? 1.493 25.342 15.052 1.00 86.88 95 SER A O 1
ATOM 778 N N . LEU A 1 96 ? 2.279 23.507 14.034 1.00 88.31 96 LEU A N 1
ATOM 779 C CA . LEU A 1 96 ? 3.481 23.398 14.864 1.00 88.31 96 LEU A CA 1
ATOM 780 C C . LEU A 1 96 ? 4.573 24.345 14.344 1.00 88.31 96 LEU A C 1
ATOM 782 O O . LEU A 1 96 ? 4.875 24.377 13.159 1.00 88.31 96 LEU A O 1
ATOM 786 N N . ARG A 1 97 ? 5.168 25.137 15.246 1.00 89.81 97 ARG A N 1
ATOM 787 C CA . ARG A 1 97 ? 6.073 26.251 14.893 1.00 89.81 97 ARG A CA 1
ATOM 788 C C . ARG A 1 97 ? 7.567 25.905 14.896 1.00 89.81 97 ARG A C 1
ATOM 790 O O . ARG A 1 97 ? 8.379 26.803 14.705 1.00 89.81 97 ARG A O 1
ATOM 797 N N . THR A 1 98 ? 7.943 24.650 15.153 1.00 92.88 98 THR A N 1
ATOM 798 C CA . THR A 1 98 ? 9.350 24.212 15.108 1.00 92.88 98 THR A CA 1
ATOM 799 C C . THR A 1 98 ? 9.482 22.877 14.390 1.00 92.88 98 THR A C 1
ATOM 801 O O . THR A 1 98 ? 8.556 22.058 14.412 1.00 92.88 98 THR A O 1
ATOM 804 N N . PHE A 1 99 ? 10.642 22.661 13.773 1.00 91.00 99 PHE A N 1
ATOM 805 C CA . PHE A 1 99 ? 10.947 21.443 13.032 1.00 91.00 99 PHE A CA 1
ATOM 806 C C . PHE A 1 99 ? 10.899 20.203 13.934 1.00 91.00 99 PHE A C 1
ATOM 808 O O . PHE A 1 99 ? 10.251 19.221 13.593 1.00 91.00 99 PHE A O 1
ATOM 815 N N . GLU A 1 100 ? 11.472 20.274 15.136 1.00 95.56 100 GLU A N 1
ATOM 816 C CA . GLU A 1 100 ? 11.562 19.142 16.071 1.00 95.56 100 GLU A CA 1
ATOM 817 C C . GLU A 1 100 ? 10.178 18.684 16.549 1.00 95.56 100 GLU A C 1
ATOM 819 O O . GLU A 1 100 ? 9.953 17.508 16.833 1.00 95.56 100 GLU A O 1
ATOM 824 N N . ARG A 1 101 ? 9.228 19.620 16.668 1.00 94.44 101 ARG A N 1
ATOM 825 C CA . ARG A 1 101 ? 7.838 19.297 17.015 1.00 94.44 101 ARG A CA 1
ATOM 826 C C . ARG A 1 101 ? 7.126 18.642 15.840 1.00 94.44 101 ARG A C 1
ATOM 828 O O . ARG A 1 101 ? 6.403 17.673 16.052 1.00 94.44 101 ARG A O 1
ATOM 835 N N . LEU A 1 102 ? 7.341 19.153 14.628 1.00 92.31 102 LEU A N 1
ATOM 836 C CA . LEU A 1 102 ? 6.763 18.594 13.410 1.00 92.31 102 LEU A CA 1
ATOM 837 C C . LEU A 1 102 ? 7.285 17.177 13.138 1.00 92.31 102 LEU A C 1
ATOM 839 O O . LEU A 1 102 ? 6.494 16.287 12.849 1.00 92.31 102 LEU A O 1
ATOM 843 N N . GLU A 1 103 ? 8.586 16.948 13.304 1.00 94.12 103 GLU A N 1
ATOM 844 C CA . GLU A 1 103 ? 9.220 15.639 13.128 1.00 94.12 103 GLU A CA 1
ATOM 845 C C . GLU A 1 103 ? 8.620 14.591 14.075 1.00 94.12 103 GLU A C 1
ATOM 847 O O . GLU A 1 103 ? 8.165 13.535 13.629 1.00 94.12 103 GLU A O 1
ATOM 852 N N . LYS A 1 104 ? 8.535 14.899 15.377 1.00 95.69 104 LYS A N 1
ATOM 853 C CA . LYS A 1 104 ? 7.925 14.002 16.376 1.00 95.69 104 LYS A CA 1
ATOM 854 C C . LYS A 1 104 ? 6.456 13.721 16.069 1.00 95.69 104 LYS A C 1
ATOM 856 O O . LYS A 1 104 ? 6.008 12.582 16.183 1.00 95.69 104 LYS A O 1
ATOM 861 N N . TYR A 1 105 ? 5.721 14.753 15.662 1.00 95.00 105 TYR A N 1
ATOM 862 C CA . TYR A 1 105 ? 4.310 14.649 15.315 1.00 95.00 105 TYR A CA 1
ATOM 863 C C . TYR A 1 105 ? 4.094 13.747 14.091 1.00 95.00 105 TYR A C 1
ATOM 865 O O . TYR A 1 105 ? 3.365 12.762 14.180 1.00 95.00 105 TYR A O 1
ATOM 873 N N . ILE A 1 106 ? 4.788 14.006 12.978 1.00 94.31 106 ILE A N 1
ATOM 874 C CA . ILE A 1 106 ? 4.690 13.187 11.760 1.00 94.31 106 ILE A CA 1
ATOM 875 C C . ILE A 1 106 ? 5.143 11.750 12.029 1.00 94.31 106 ILE A C 1
ATOM 877 O O . ILE A 1 106 ? 4.516 10.822 11.524 1.00 94.31 106 ILE A O 1
ATOM 881 N N . THR A 1 107 ? 6.181 11.541 12.843 1.00 96.19 107 THR A N 1
ATOM 882 C CA . THR A 1 107 ? 6.662 10.195 13.196 1.00 96.19 107 THR A CA 1
ATOM 883 C C . THR A 1 107 ? 5.577 9.385 13.902 1.00 96.19 107 THR A C 1
ATOM 885 O O . THR A 1 107 ? 5.281 8.264 13.491 1.00 96.19 107 THR A O 1
ATOM 888 N N . LEU A 1 108 ? 4.929 9.963 14.919 1.00 96.12 108 LEU A N 1
ATOM 889 C CA . LEU A 1 108 ? 3.841 9.296 15.636 1.00 96.12 108 LEU A CA 1
ATOM 890 C C . LEU A 1 108 ? 2.668 8.976 14.700 1.00 96.12 108 LEU A C 1
ATOM 892 O O . LEU A 1 108 ? 2.192 7.841 14.655 1.00 96.12 108 LEU A O 1
ATOM 896 N N . PHE A 1 109 ? 2.233 9.955 13.907 1.00 95.69 109 PHE A N 1
ATOM 897 C CA . PHE A 1 109 ? 1.117 9.759 12.986 1.00 95.69 109 PHE A CA 1
ATOM 898 C C . PHE A 1 109 ? 1.447 8.831 11.818 1.00 95.69 109 PHE A C 1
ATOM 900 O O . PHE A 1 109 ? 0.539 8.200 11.295 1.00 95.69 109 PHE A O 1
ATOM 907 N N . SER A 1 110 ? 2.717 8.671 11.443 1.00 96.50 110 SER A N 1
ATOM 908 C CA . SER A 1 110 ? 3.141 7.681 10.444 1.00 96.50 110 SER A CA 1
ATOM 909 C C . SER A 1 110 ? 2.845 6.254 10.914 1.00 96.50 110 SER A C 1
ATOM 911 O O . SER A 1 110 ? 2.325 5.445 10.147 1.00 96.50 110 SER A O 1
ATOM 913 N N . VAL A 1 111 ? 3.089 5.957 12.196 1.00 96.19 111 VAL A N 1
ATOM 914 C CA . VAL A 1 111 ? 2.759 4.651 12.795 1.00 96.19 111 VAL A CA 1
ATOM 915 C C . VAL A 1 111 ? 1.244 4.433 12.831 1.00 96.19 111 VAL A C 1
ATOM 917 O O . VAL A 1 111 ? 0.764 3.360 12.464 1.00 96.19 111 VAL A O 1
ATOM 920 N N . ILE A 1 112 ? 0.482 5.463 13.213 1.00 93.69 112 ILE A N 1
ATOM 921 C CA . ILE A 1 112 ? -0.988 5.410 13.258 1.00 93.69 112 ILE A CA 1
ATOM 922 C C . ILE A 1 112 ? -1.569 5.223 11.848 1.00 93.69 112 ILE A C 1
ATOM 924 O O . ILE A 1 112 ? -2.387 4.332 11.630 1.00 93.69 112 ILE A O 1
ATOM 928 N N . ALA A 1 113 ? -1.112 6.007 10.870 1.00 94.88 113 ALA A N 1
ATOM 929 C CA . ALA A 1 113 ? -1.545 5.913 9.478 1.00 94.88 113 ALA A CA 1
ATOM 930 C C . ALA A 1 113 ? -1.256 4.530 8.886 1.00 94.88 113 ALA A C 1
ATOM 932 O O . ALA A 1 113 ? -2.093 3.980 8.170 1.00 94.88 113 ALA A O 1
ATOM 933 N N . TRP A 1 114 ? -0.103 3.940 9.218 1.00 95.38 114 TRP A N 1
ATOM 934 C CA . TRP A 1 114 ? 0.215 2.575 8.812 1.00 95.38 114 TRP A CA 1
ATOM 935 C C . TRP A 1 114 ? -0.743 1.561 9.440 1.00 95.38 114 TRP A C 1
ATOM 937 O O . TRP A 1 114 ? -1.222 0.682 8.730 1.00 95.38 114 TRP A O 1
ATOM 947 N N . ARG A 1 115 ? -1.086 1.700 10.729 1.00 92.69 115 ARG A N 1
ATOM 948 C CA . ARG A 1 115 ? -2.066 0.820 11.388 1.00 92.69 115 ARG A CA 1
ATOM 949 C C . ARG A 1 115 ? -3.452 0.914 10.752 1.00 92.69 115 ARG A C 1
ATOM 951 O O . ARG A 1 115 ? -4.042 -0.121 10.464 1.00 92.69 115 ARG A O 1
ATOM 958 N N . ILE A 1 116 ? -3.932 2.121 10.458 1.00 91.81 116 ILE A N 1
ATOM 959 C CA . ILE A 1 116 ? -5.210 2.333 9.755 1.00 91.81 116 ILE A CA 1
ATOM 960 C C . ILE A 1 116 ? -5.174 1.675 8.370 1.00 91.81 116 ILE A C 1
ATOM 962 O O . ILE A 1 116 ? -6.087 0.938 7.991 1.00 91.81 116 ILE A O 1
ATOM 966 N N . TYR A 1 117 ? -4.093 1.910 7.621 1.00 93.38 117 TYR A N 1
ATOM 967 C CA . TYR A 1 117 ? -3.875 1.292 6.317 1.00 93.38 117 TYR A CA 1
ATOM 968 C C . TYR A 1 117 ? -3.868 -0.243 6.406 1.00 93.38 117 TYR A C 1
ATOM 970 O O . TYR A 1 117 ? -4.496 -0.911 5.586 1.00 93.38 117 TYR A O 1
ATOM 978 N N . TYR A 1 118 ? -3.193 -0.795 7.414 1.00 92.88 118 TYR A N 1
ATOM 979 C CA . TYR A 1 118 ? -3.075 -2.228 7.655 1.00 92.88 118 TYR A CA 1
ATOM 980 C C . TYR A 1 118 ? -4.428 -2.877 7.960 1.00 92.88 118 TYR A C 1
ATOM 982 O O . TYR A 1 118 ? -4.757 -3.878 7.332 1.00 92.88 118 TYR A O 1
ATOM 990 N N . VAL A 1 119 ? -5.246 -2.281 8.838 1.00 91.81 119 VAL A N 1
ATOM 991 C CA . VAL A 1 119 ? -6.594 -2.794 9.162 1.00 91.81 119 VAL A CA 1
ATOM 992 C C . VAL A 1 119 ? -7.451 -2.875 7.901 1.00 91.81 119 VAL A C 1
ATOM 994 O O . VAL A 1 119 ? -8.038 -3.916 7.615 1.00 91.81 119 VAL A O 1
ATOM 997 N N . LYS A 1 120 ? -7.471 -1.800 7.103 1.00 91.69 120 LYS A N 1
ATOM 998 C CA . LYS A 1 120 ? -8.194 -1.779 5.828 1.00 91.69 120 LYS A CA 1
ATOM 999 C C . LYS A 1 120 ? -7.694 -2.875 4.884 1.00 91.69 120 LYS A C 1
ATOM 1001 O O . LYS A 1 120 ? -8.495 -3.591 4.289 1.00 91.69 120 LYS A O 1
ATOM 1006 N N . HIS A 1 121 ? -6.375 -2.990 4.740 1.00 92.38 121 HIS A N 1
ATOM 1007 C CA . HIS A 1 121 ? -5.763 -3.965 3.846 1.00 92.38 121 HIS A CA 1
ATOM 1008 C C . HIS A 1 121 ? -6.087 -5.405 4.258 1.00 92.38 121 HIS A C 1
ATOM 1010 O O . HIS A 1 121 ? -6.425 -6.220 3.404 1.00 92.38 121 HIS A O 1
ATOM 1016 N N . LEU A 1 122 ? -6.040 -5.712 5.556 1.00 93.56 122 LEU A N 1
ATOM 1017 C CA . LEU A 1 122 ? -6.427 -7.019 6.077 1.00 93.56 122 LEU A CA 1
ATOM 1018 C C . LEU A 1 122 ? -7.900 -7.318 5.834 1.00 93.56 122 LEU A C 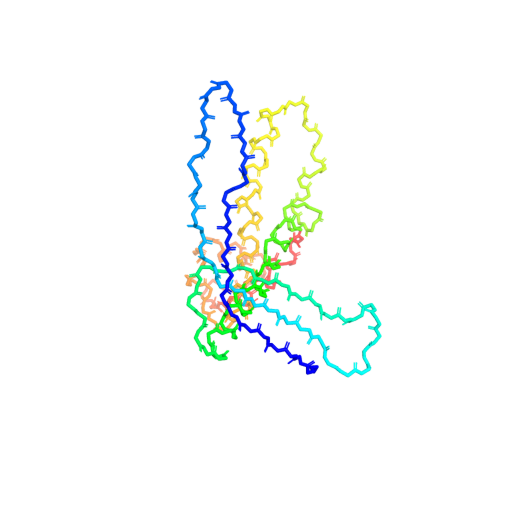1
ATOM 1020 O O . LEU A 1 122 ? -8.229 -8.416 5.403 1.00 93.56 122 LEU A O 1
ATOM 1024 N N . ALA A 1 123 ? -8.777 -6.341 6.054 1.00 93.94 123 ALA A N 1
ATOM 1025 C CA . ALA A 1 123 ? -10.196 -6.526 5.809 1.00 93.94 123 ALA A CA 1
ATOM 1026 C C . ALA A 1 123 ? -10.469 -6.838 4.329 1.00 93.94 123 ALA A C 1
ATOM 1028 O O . ALA A 1 123 ? -11.381 -7.592 4.018 1.00 93.94 123 ALA A O 1
ATOM 1029 N N . GLU A 1 124 ? -9.683 -6.302 3.393 1.00 92.50 124 GLU A N 1
ATOM 1030 C CA . GLU A 1 124 ? -9.747 -6.663 1.968 1.00 92.50 124 GLU A CA 1
ATOM 1031 C C . GLU A 1 124 ? -9.140 -8.044 1.661 1.00 92.50 124 GLU A C 1
ATOM 1033 O O . GLU A 1 124 ? -9.693 -8.774 0.841 1.00 92.50 124 GLU A O 1
ATOM 1038 N N . ALA A 1 125 ? -8.022 -8.406 2.294 1.00 93.00 125 ALA A N 1
ATOM 1039 C CA . ALA A 1 125 ? -7.272 -9.624 1.984 1.00 93.00 125 ALA A CA 1
ATOM 1040 C C . ALA A 1 125 ? -7.826 -10.895 2.652 1.00 93.00 125 ALA A C 1
ATOM 1042 O O . ALA A 1 125 ? -7.728 -11.975 2.074 1.00 93.00 125 ALA A O 1
ATOM 1043 N N . ALA A 1 126 ? -8.375 -10.768 3.859 1.00 94.75 126 ALA A N 1
ATOM 1044 C CA . ALA A 1 126 ? -8.813 -11.872 4.708 1.00 94.75 126 ALA A CA 1
ATOM 1045 C C . ALA A 1 126 ? -10.034 -11.459 5.563 1.00 94.75 126 ALA A C 1
ATOM 1047 O O . ALA A 1 126 ? -9.946 -11.408 6.788 1.00 94.75 126 ALA A O 1
ATOM 1048 N N . PRO A 1 127 ? -11.174 -11.108 4.936 1.00 95.62 127 PRO A N 1
ATOM 1049 C CA . PRO A 1 127 ? -12.324 -10.523 5.630 1.00 95.62 127 PRO A CA 1
ATOM 1050 C C . PRO A 1 127 ? -12.938 -11.429 6.700 1.00 95.62 127 PRO A C 1
ATOM 1052 O O . PRO A 1 127 ? -13.378 -10.918 7.727 1.00 95.62 127 PRO A O 1
ATOM 1055 N N . ASP A 1 128 ? -12.971 -12.738 6.444 1.00 95.75 128 ASP A N 1
ATOM 1056 C CA . ASP A 1 128 ? -13.698 -13.728 7.251 1.00 95.75 128 ASP A CA 1
ATOM 1057 C C . ASP A 1 128 ? -12.829 -14.373 8.342 1.00 95.75 128 ASP A C 1
ATOM 1059 O O . ASP A 1 128 ? -13.321 -15.170 9.139 1.00 95.75 128 ASP A O 1
ATOM 1063 N N . GLU A 1 129 ? -11.537 -14.039 8.376 1.00 94.44 129 GLU A N 1
ATOM 1064 C CA . GLU A 1 129 ? -10.621 -14.516 9.409 1.00 94.44 129 GLU A CA 1
ATOM 1065 C C . GLU A 1 129 ? -10.931 -13.877 10.768 1.00 94.44 129 GLU A C 1
ATOM 1067 O O . GLU A 1 129 ? -11.496 -12.782 10.859 1.00 94.44 129 GLU A O 1
ATOM 1072 N N . ASP A 1 130 ? -10.531 -14.563 11.838 1.00 92.62 130 ASP A N 1
ATOM 1073 C CA . ASP A 1 130 ? -10.727 -14.091 13.209 1.00 92.62 130 ASP A CA 1
ATOM 1074 C C . ASP A 1 130 ? -9.872 -12.840 13.483 1.00 92.62 130 ASP A C 1
ATOM 1076 O O . ASP A 1 130 ? -8.673 -12.803 13.179 1.00 92.62 130 ASP A O 1
ATOM 1080 N N . SER A 1 131 ? -10.476 -11.802 14.074 1.00 91.50 131 SER A N 1
ATOM 1081 C CA . SER A 1 131 ? -9.782 -10.542 14.362 1.00 91.50 131 SER A CA 1
ATOM 1082 C C . SER A 1 131 ? -8.589 -10.728 15.307 1.00 91.50 131 SER A C 1
ATOM 1084 O O . SER A 1 131 ? -7.604 -9.993 15.199 1.00 91.50 131 SER A O 1
ATOM 1086 N N . SER A 1 132 ? -8.630 -11.737 16.185 1.00 90.31 132 SER A N 1
ATOM 1087 C CA . SER A 1 132 ? -7.552 -12.053 17.136 1.00 90.31 132 SER A CA 1
ATOM 1088 C C . SER A 1 132 ? -6.222 -12.430 16.475 1.00 90.31 132 SER A C 1
ATOM 1090 O O . SER A 1 132 ? -5.174 -12.347 17.112 1.00 90.31 132 SER A O 1
ATOM 1092 N N . LEU A 1 133 ? -6.219 -12.788 15.184 1.00 87.50 133 LEU A N 1
ATOM 1093 C CA . LEU A 1 133 ? -4.984 -13.067 14.446 1.00 87.50 133 LEU A CA 1
ATOM 1094 C C . LEU A 1 133 ? -4.125 -11.815 14.220 1.00 87.50 133 LEU A C 1
ATOM 1096 O O . LEU A 1 133 ? -2.931 -11.929 13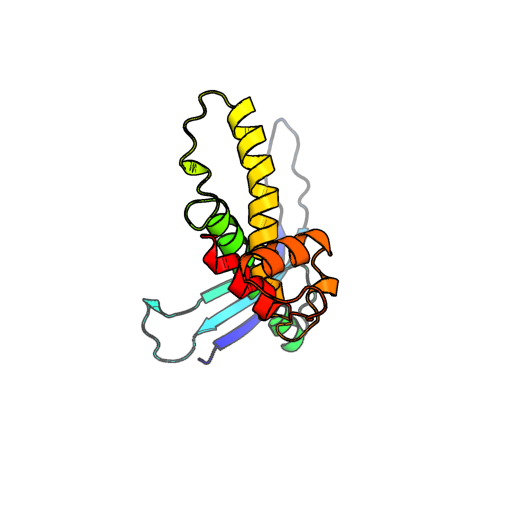.949 1.00 87.50 133 LEU A O 1
ATOM 1100 N N . SER A 1 134 ? -4.728 -10.625 14.265 1.00 87.12 134 SER A N 1
ATOM 1101 C CA . SER A 1 134 ? -4.068 -9.363 13.901 1.00 87.12 134 SER A CA 1
ATOM 1102 C C . SER A 1 134 ? -4.247 -8.233 14.914 1.00 87.12 134 SER A C 1
ATOM 1104 O O . SER A 1 134 ? -3.453 -7.286 14.894 1.00 87.12 134 SER A O 1
ATOM 1106 N N . PHE A 1 135 ? -5.255 -8.327 15.781 1.00 89.88 135 PHE A N 1
ATOM 1107 C CA . PHE A 1 135 ? -5.600 -7.314 16.776 1.00 89.88 135 PHE A CA 1
ATOM 1108 C C . PHE A 1 135 ? -5.540 -7.895 18.181 1.00 89.88 135 PHE A C 1
ATOM 1110 O O . PHE A 1 135 ? -5.832 -9.073 18.388 1.00 89.88 135 PHE A O 1
ATOM 1117 N N . SER A 1 136 ? -5.148 -7.066 19.144 1.00 92.06 136 SER A N 1
ATOM 1118 C CA . SER A 1 136 ? -5.065 -7.496 20.535 1.00 92.06 136 SER A CA 1
ATOM 1119 C C . SER A 1 136 ? -6.455 -7.691 21.148 1.00 92.06 136 SER A C 1
ATOM 1121 O O . SER A 1 136 ? -7.476 -7.213 20.630 1.00 92.06 136 SER A O 1
ATOM 1123 N N . GLU A 1 137 ? -6.497 -8.396 22.277 1.00 89.75 137 GLU A N 1
ATOM 1124 C CA . GLU A 1 137 ? -7.727 -8.543 23.053 1.00 89.75 137 GLU A CA 1
ATOM 1125 C C . GLU A 1 137 ? -8.239 -7.174 23.509 1.00 89.75 137 GLU A C 1
ATOM 1127 O O . GLU A 1 137 ? -9.427 -6.901 23.383 1.00 89.75 137 GLU A O 1
ATOM 1132 N N . GLU A 1 138 ? -7.354 -6.268 23.932 1.00 91.31 138 GLU A N 1
ATOM 1133 C CA . GLU A 1 138 ? -7.718 -4.914 24.360 1.00 91.31 138 GLU A CA 1
ATOM 1134 C C . GLU A 1 138 ? -8.312 -4.079 23.218 1.00 91.31 138 GLU A C 1
ATOM 1136 O O . GLU A 1 138 ? -9.323 -3.406 23.414 1.00 91.31 138 GLU A O 1
ATOM 1141 N N . GLU A 1 139 ? -7.726 -4.139 22.017 1.00 89.88 139 GLU A N 1
ATOM 1142 C CA . GLU A 1 139 ? -8.262 -3.456 20.829 1.00 89.88 139 GLU A CA 1
ATOM 1143 C C . GLU A 1 139 ? -9.673 -3.963 20.494 1.00 89.88 139 GLU A C 1
ATOM 1145 O O . GLU A 1 139 ? -10.582 -3.179 20.206 1.00 89.88 139 GLU A O 1
ATOM 1150 N N . SER A 1 140 ? -9.871 -5.279 20.591 1.00 89.19 140 SER A N 1
ATOM 1151 C CA . SER A 1 140 ? -11.160 -5.924 20.336 1.00 89.19 140 SER A CA 1
ATOM 1152 C C . SER A 1 140 ? -12.190 -5.590 21.420 1.00 89.19 140 SER A C 1
ATOM 1154 O O . SER A 1 140 ? -13.342 -5.293 21.106 1.00 89.19 140 SER A O 1
ATOM 1156 N N . LEU A 1 141 ? -11.779 -5.586 22.690 1.00 90.38 141 LEU A N 1
ATOM 1157 C CA . LEU A 1 141 ? -12.614 -5.248 23.844 1.00 90.38 141 LEU A CA 1
ATOM 1158 C C . LEU A 1 141 ? -13.156 -3.825 23.749 1.00 90.38 141 LEU A C 1
ATOM 1160 O O . LEU A 1 141 ? -14.358 -3.617 23.917 1.00 90.38 141 LEU A O 1
ATOM 1164 N N . VAL A 1 142 ? -12.296 -2.852 23.431 1.00 89.94 142 VAL A N 1
ATOM 1165 C CA . VAL A 1 142 ? -12.707 -1.449 23.271 1.00 89.94 142 VAL A CA 1
ATOM 1166 C C . VAL A 1 142 ? -13.788 -1.325 22.197 1.00 89.94 142 VAL A C 1
ATOM 1168 O O . VAL A 1 142 ? -14.824 -0.707 22.440 1.00 89.94 142 VAL A O 1
ATOM 1171 N N . LEU A 1 143 ? -13.608 -1.966 21.037 1.00 89.69 143 LEU A N 1
ATOM 1172 C CA . LEU A 1 143 ? -14.620 -1.940 19.978 1.00 89.69 143 LEU A CA 1
ATOM 1173 C C . LEU A 1 143 ? -15.919 -2.643 20.384 1.00 89.69 143 LEU A C 1
ATOM 1175 O O . LEU A 1 143 ? -17.002 -2.148 20.057 1.00 89.69 143 LEU A O 1
ATOM 1179 N N . LYS A 1 144 ? -15.841 -3.775 21.091 1.00 89.94 144 LYS A N 1
ATOM 1180 C CA . LYS A 1 144 ? -17.021 -4.535 21.522 1.00 89.94 144 LYS A CA 1
ATOM 1181 C C . LYS A 1 144 ? -17.867 -3.767 22.530 1.00 89.94 144 LYS A C 1
ATOM 1183 O O . LYS A 1 144 ? -19.074 -3.645 22.323 1.00 89.94 144 LYS A O 1
ATOM 1188 N N . ILE A 1 145 ? -17.241 -3.209 23.569 1.00 90.44 145 ILE A N 1
ATOM 1189 C CA . ILE A 1 145 ? -17.914 -2.422 24.618 1.00 90.44 145 ILE A CA 1
ATOM 1190 C C . ILE A 1 145 ? -18.735 -1.298 23.986 1.00 90.44 145 ILE A C 1
ATOM 1192 O O . ILE A 1 145 ? -19.918 -1.118 24.275 1.00 90.44 145 ILE A O 1
ATOM 1196 N N . GLU A 1 146 ? -18.116 -0.584 23.060 1.00 88.69 146 GLU A N 1
ATOM 1197 C CA . GLU A 1 146 ? -18.690 0.604 22.443 1.00 88.69 146 GLU A CA 1
ATOM 1198 C C . GLU A 1 146 ? -19.806 0.288 21.449 1.00 88.69 146 GLU A C 1
ATOM 1200 O O . GLU A 1 146 ? -20.789 1.023 21.331 1.00 88.69 146 GLU A O 1
ATOM 1205 N N . ASN A 1 147 ? -19.700 -0.851 20.765 1.00 88.00 147 ASN A N 1
ATOM 1206 C CA . ASN A 1 147 ? -20.731 -1.326 19.850 1.00 88.00 147 ASN A CA 1
ATOM 1207 C C . ASN A 1 147 ? -21.767 -2.236 20.529 1.00 88.00 147 ASN A C 1
ATOM 1209 O O . ASN A 1 147 ? -22.633 -2.778 19.843 1.00 88.00 147 ASN A O 1
ATOM 1213 N N . LYS A 1 148 ? -21.728 -2.358 21.867 1.00 90.12 148 LYS A N 1
ATOM 1214 C CA . LYS A 1 148 ? -22.637 -3.191 22.678 1.00 90.12 148 LYS A CA 1
ATOM 1215 C C . LYS A 1 148 ? -22.649 -4.659 22.235 1.00 90.12 148 LYS A C 1
ATOM 1217 O O . LYS A 1 148 ? -23.692 -5.310 22.235 1.00 90.12 148 LYS A O 1
ATOM 1222 N N . ILE A 1 149 ? -21.482 -5.152 21.838 1.00 89.69 149 ILE A N 1
ATOM 1223 C CA . ILE A 1 149 ? -21.232 -6.541 21.460 1.00 89.69 149 ILE A CA 1
ATOM 1224 C C . ILE A 1 149 ? -20.793 -7.297 22.715 1.00 89.69 149 ILE A C 1
ATOM 1226 O O . ILE A 1 149 ? -20.064 -6.755 23.547 1.00 89.69 149 ILE A O 1
ATOM 1230 N N . SER A 1 150 ? -21.254 -8.540 22.863 1.00 90.00 150 SER A N 1
ATOM 1231 C CA . SER A 1 150 ? -20.859 -9.385 23.991 1.00 90.00 150 SER A CA 1
ATOM 1232 C C . SER A 1 150 ? -19.368 -9.717 23.932 1.00 90.00 150 SER A C 1
ATOM 1234 O O . SER A 1 150 ? -18.806 -9.893 22.851 1.00 90.00 150 SER A O 1
ATOM 1236 N N . ASP A 1 151 ? -18.718 -9.820 25.087 1.00 86.06 151 ASP A N 1
ATOM 1237 C CA . ASP A 1 151 ? -17.274 -10.059 25.157 1.00 86.06 151 ASP A CA 1
ATOM 1238 C C . ASP A 1 151 ? -16.874 -11.419 24.549 1.00 86.06 151 ASP A C 1
ATOM 1240 O O . ASP A 1 151 ? -15.922 -11.526 23.778 1.00 86.06 151 ASP A O 1
ATOM 1244 N N . ASP A 1 152 ? -17.684 -12.450 24.777 1.00 86.62 152 ASP A N 1
ATOM 1245 C CA . ASP A 1 152 ? -17.494 -13.798 24.232 1.00 86.62 152 ASP A CA 1
ATOM 1246 C C . ASP A 1 152 ? -17.760 -13.902 22.721 1.00 86.62 152 ASP A C 1
ATOM 1248 O O . ASP A 1 152 ? -17.370 -14.884 22.082 1.00 86.62 152 ASP A O 1
ATOM 1252 N N . GLN A 1 153 ? -18.399 -12.892 22.125 1.00 88.62 153 GLN A N 1
ATOM 1253 C CA . GLN A 1 153 ? -18.702 -12.903 20.704 1.00 88.62 153 GLN A CA 1
ATOM 1254 C C . GLN A 1 153 ? -17.418 -12.709 19.891 1.00 88.62 153 GLN A C 1
ATOM 1256 O O . GLN A 1 153 ? -16.719 -11.699 20.006 1.00 88.62 153 GLN A O 1
ATOM 1261 N N . ARG A 1 154 ? -17.114 -13.677 19.027 1.00 88.50 154 ARG A N 1
ATOM 1262 C CA . ARG A 1 154 ? -16.052 -13.531 18.026 1.00 88.50 154 ARG A CA 1
ATOM 1263 C C . ARG A 1 154 ? -16.479 -12.542 16.952 1.00 88.50 154 ARG A C 1
ATOM 1265 O O . ARG A 1 154 ? -17.643 -12.538 16.557 1.00 88.50 154 ARG A O 1
ATOM 1272 N N . ILE A 1 155 ? -15.525 -11.740 16.495 1.00 93.00 155 ILE A N 1
ATOM 1273 C CA . ILE A 1 155 ? -15.705 -10.817 15.377 1.00 93.00 155 ILE A CA 1
ATOM 1274 C C . ILE A 1 155 ? -14.644 -11.099 14.317 1.00 93.00 155 ILE A C 1
ATOM 1276 O O .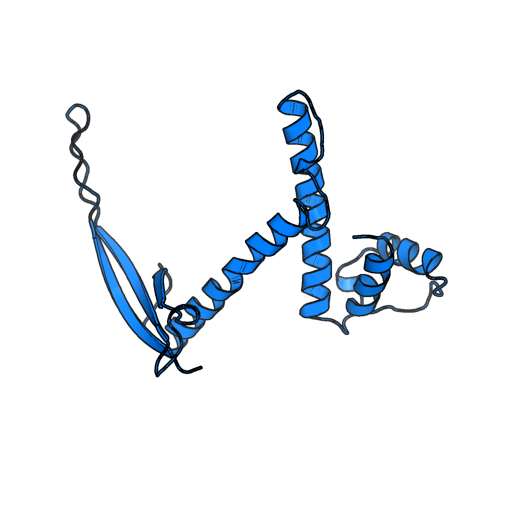 ILE A 1 155 ? -13.511 -11.470 14.635 1.00 93.00 155 ILE A O 1
ATOM 1280 N N . THR A 1 156 ? -15.015 -10.948 13.053 1.00 95.12 156 THR A N 1
ATOM 1281 C CA . THR A 1 156 ? -14.082 -11.113 11.935 1.00 95.12 156 THR A CA 1
ATOM 1282 C C . THR A 1 156 ? -13.241 -9.855 11.723 1.00 95.12 156 THR A C 1
ATOM 1284 O O . THR A 1 156 ? -13.546 -8.775 12.238 1.00 95.12 156 THR A O 1
ATOM 1287 N N . ILE A 1 157 ? -12.178 -9.956 10.924 1.00 94.62 157 ILE A N 1
ATOM 1288 C CA . ILE A 1 157 ? -11.374 -8.795 10.514 1.00 94.62 157 ILE A CA 1
ATOM 1289 C C . ILE A 1 157 ? -12.239 -7.748 9.787 1.00 94.62 157 ILE A C 1
ATOM 1291 O O . ILE A 1 157 ? -12.067 -6.546 10.017 1.00 94.62 157 ILE A O 1
ATOM 1295 N N . ARG A 1 158 ? -13.180 -8.168 8.924 1.00 94.75 158 ARG A N 1
ATOM 1296 C CA . ARG A 1 158 ? -14.111 -7.242 8.255 1.00 94.75 158 ARG A CA 1
ATOM 1297 C C . ARG A 1 158 ? -14.971 -6.493 9.266 1.00 94.75 158 ARG A C 1
ATOM 1299 O O . ARG A 1 158 ? -15.080 -5.274 9.172 1.00 94.75 158 ARG A O 1
ATOM 1306 N N . GLU A 1 159 ? -15.551 -7.206 10.226 1.00 93.25 159 GLU A N 1
ATOM 1307 C CA . GLU A 1 159 ? -16.389 -6.599 11.259 1.00 93.25 159 GLU A CA 1
ATOM 1308 C C . GLU A 1 159 ? -15.579 -5.632 12.123 1.00 93.25 159 GLU A C 1
ATOM 1310 O O . GLU A 1 159 ? -16.006 -4.499 12.325 1.00 93.25 159 GLU A O 1
ATOM 1315 N N . PHE A 1 160 ? -14.373 -6.018 12.555 1.00 92.94 160 PHE A N 1
ATOM 1316 C CA . PHE A 1 160 ? -13.459 -5.128 13.277 1.00 92.94 160 PHE A CA 1
ATOM 1317 C C . PHE A 1 160 ? -13.234 -3.813 12.512 1.00 92.94 160 PHE A C 1
ATOM 1319 O O . PHE A 1 160 ? -13.361 -2.723 13.077 1.00 92.94 160 PHE A O 1
ATOM 1326 N N . TYR A 1 161 ? -12.946 -3.900 11.208 1.00 92.25 161 TYR A N 1
ATOM 1327 C CA . TYR A 1 161 ? -12.752 -2.728 10.356 1.00 92.25 161 TYR A CA 1
ATOM 1328 C C . TYR A 1 161 ? -14.009 -1.853 10.280 1.00 92.25 161 TYR A C 1
ATOM 1330 O O . TYR A 1 161 ? -13.933 -0.652 10.546 1.00 92.25 161 TYR A O 1
ATOM 1338 N N . ASP A 1 162 ? -15.167 -2.438 9.982 1.00 91.56 162 ASP A N 1
ATOM 1339 C CA . ASP A 1 162 ? -16.420 -1.696 9.817 1.00 91.56 162 ASP A CA 1
ATOM 1340 C C . ASP A 1 162 ? -16.870 -1.018 11.123 1.00 91.56 162 ASP A C 1
ATOM 1342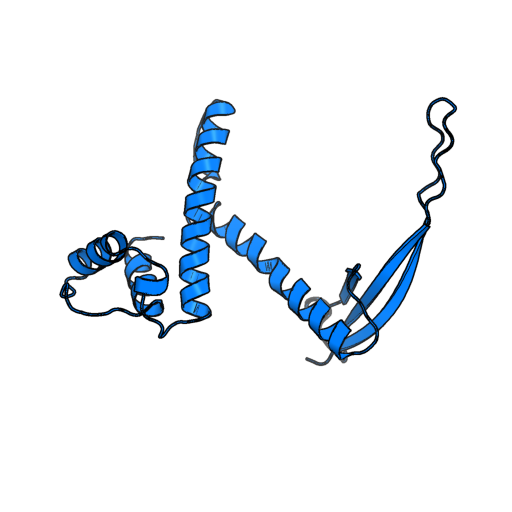 O O . ASP A 1 162 ? -17.396 0.100 11.103 1.00 91.56 162 ASP A O 1
ATOM 1346 N N . LEU A 1 163 ? -16.623 -1.656 12.272 1.00 90.38 163 LEU A N 1
ATOM 1347 C CA . LEU A 1 163 ? -16.872 -1.072 13.591 1.00 90.38 163 LEU A CA 1
ATOM 1348 C C . LEU A 1 163 ? -15.917 0.096 13.879 1.00 90.38 163 LEU A C 1
ATOM 1350 O O . LEU A 1 163 ? -16.358 1.118 14.407 1.00 90.38 163 LEU A O 1
ATOM 1354 N N . SER A 1 164 ? -14.646 -0.006 13.472 1.00 85.94 164 SER A N 1
ATOM 1355 C CA . SER A 1 164 ? -13.652 1.066 13.649 1.00 85.94 164 SER A CA 1
ATOM 1356 C C . SER A 1 164 ? -13.950 2.322 12.813 1.00 85.94 164 SER A C 1
ATOM 1358 O O . SER A 1 164 ? -13.666 3.439 13.243 1.00 85.94 164 SER A O 1
ATOM 1360 N N . LEU A 1 165 ? -14.582 2.176 11.641 1.00 82.81 165 LEU A N 1
ATOM 1361 C CA . LEU A 1 165 ? -14.926 3.304 10.763 1.00 82.81 165 LEU A CA 1
ATOM 1362 C C . LEU A 1 165 ? -16.013 4.216 11.339 1.00 82.81 165 LEU A C 1
ATOM 1364 O O . LEU A 1 165 ? -16.039 5.414 11.052 1.00 82.81 165 LEU A O 1
ATOM 1368 N N . ARG A 1 166 ? -16.902 3.683 12.184 1.00 75.06 166 ARG A N 1
ATOM 1369 C CA . ARG A 1 166 ? -17.974 4.469 12.827 1.00 75.06 166 ARG A CA 1
ATOM 1370 C C . ARG A 1 166 ? -17.431 5.595 13.706 1.00 75.06 166 ARG A C 1
ATOM 1372 O O . ARG A 1 166 ? -18.171 6.508 14.059 1.00 75.06 166 ARG A O 1
ATOM 1379 N N . TRP A 1 167 ? -16.151 5.519 14.053 1.00 62.94 167 TRP A N 1
ATOM 1380 C CA . TRP A 1 167 ? -15.469 6.422 14.965 1.00 62.94 167 TRP A CA 1
ATOM 1381 C C . TRP A 1 167 ? -14.738 7.571 14.255 1.00 62.94 167 TRP A C 1
ATOM 1383 O O . TRP A 1 167 ? -14.109 8.397 14.911 1.00 62.94 167 TRP A O 1
ATOM 1393 N N . GLY A 1 168 ? -14.863 7.679 12.927 1.00 55.78 168 GLY A N 1
ATOM 1394 C CA . GLY A 1 168 ? -14.297 8.793 12.164 1.00 55.78 168 GLY A CA 1
ATOM 1395 C C . GLY A 1 168 ? -12.806 8.655 11.858 1.00 55.78 168 GLY A C 1
ATOM 1396 O O . GLY A 1 168 ? -12.111 9.674 11.782 1.00 55.78 168 GLY A O 1
ATOM 1397 N N . LEU A 1 169 ? -12.334 7.417 11.670 1.00 47.66 169 LEU A N 1
ATOM 1398 C CA . LEU A 1 169 ? -11.164 7.161 10.826 1.00 47.66 169 LEU A CA 1
ATOM 1399 C C . LEU A 1 169 ? -11.428 7.587 9.377 1.00 47.66 169 LEU A C 1
ATOM 1401 O O . LEU A 1 169 ? -12.562 7.372 8.889 1.00 47.66 169 LEU A O 1
#

Foldseek 3Di:
DDKDKDKDKDKDWDPFDDDPNDTDDTDIDMWMWMWMWDDDDDDPVPIDIDIDTHNFDDDDVVSVVVVVVVVVCVCLVVQLVCCLPDNPVNLVPDPDDDPVVSVVSSVVSSVVSVVLSVLVVCCVVPVAAWPVVPDPLVLVVVLCVVVVHDSPDTDGSNRSNVSVVVVRD

Secondary structure (DSSP, 8-state):
--EEEEEEEEEEE----EETTEEPP--EEEEEEEEEEE-SS--GGG--EEEEEESS--SSHHHHHHHHHHHGGGHHHHHHHHIIIIITT-GGG----SHHHHHHHHHHHHHHHHHHHHHHHHHHH-TTSBGGGTS-HHHHHHHHHHTT--TT---BHHHHHHHHHTTT-

pLDDT: mean 88.73, std 9.92, range [47.66, 97.0]